Protein AF-A0A7S1QFS8-F1 (afdb_monomer_lite)

pLDDT: mean 72.86, std 9.47, range [42.28, 86.81]

Organism: Alexandrium catenella (NCBI:txid2925)

Structure (mmCIF, N/CA/C/O backbone):
data_AF-A0A7S1QFS8-F1
#
_entry.id   AF-A0A7S1QFS8-F1
#
loop_
_atom_site.group_PDB
_atom_site.id
_atom_site.type_symbol
_atom_site.label_atom_id
_atom_site.label_alt_id
_atom_site.label_comp_id
_atom_site.label_asym_id
_atom_site.label_entity_id
_atom_site.label_seq_id
_atom_site.pdbx_PDB_ins_code
_atom_site.Cartn_x
_atom_site.Cartn_y
_atom_site.Cartn_z
_atom_site.occupancy
_atom_site.B_iso_or_equiv
_atom_site.auth_seq_id
_atom_site.auth_comp_id
_atom_site.auth_asym_id
_atom_site.auth_atom_id
_atom_site.pdbx_PDB_model_num
ATOM 1 N N . MET A 1 1 ? -2.050 9.800 9.415 1.00 53.81 1 MET A N 1
ATOM 2 C CA . MET A 1 1 ? -0.641 9.813 8.956 1.00 53.81 1 MET A CA 1
ATOM 3 C C . MET A 1 1 ? -0.283 8.603 8.100 1.00 53.81 1 MET A C 1
ATOM 5 O O . MET A 1 1 ? 0.141 8.826 6.980 1.00 53.81 1 MET A O 1
ATOM 9 N N . LYS A 1 2 ? -0.506 7.353 8.546 1.00 59.25 2 LYS A N 1
ATOM 10 C CA . LYS A 1 2 ? -0.194 6.149 7.739 1.00 59.25 2 LYS A CA 1
ATOM 11 C C . LYS A 1 2 ? -0.879 6.125 6.359 1.00 59.25 2 LYS A C 1
ATOM 13 O O . LYS A 1 2 ? -0.207 5.862 5.377 1.00 59.25 2 LYS A O 1
ATOM 18 N N . MET A 1 3 ? -2.161 6.499 6.281 1.00 63.88 3 MET A N 1
ATOM 19 C CA . MET A 1 3 ? -2.905 6.600 5.009 1.00 63.88 3 MET A CA 1
ATOM 20 C C . MET A 1 3 ? -2.280 7.594 4.020 1.00 63.88 3 MET A C 1
ATOM 22 O O . MET A 1 3 ? -2.125 7.274 2.852 1.00 63.88 3 MET A O 1
ATOM 26 N N . ILE A 1 4 ? -1.838 8.755 4.512 1.00 74.50 4 ILE A N 1
ATOM 27 C CA . ILE A 1 4 ? -1.213 9.791 3.678 1.00 74.50 4 ILE A CA 1
ATOM 28 C C . ILE A 1 4 ? 0.117 9.279 3.110 1.00 74.50 4 ILE A C 1
ATOM 30 O O . ILE A 1 4 ? 0.397 9.482 1.940 1.00 74.50 4 ILE A O 1
ATOM 34 N N . LEU A 1 5 ? 0.931 8.573 3.905 1.00 72.38 5 LEU A N 1
ATOM 35 C CA . LEU A 1 5 ? 2.199 8.001 3.424 1.00 72.38 5 LEU A CA 1
ATOM 36 C C . LEU A 1 5 ? 1.997 6.950 2.324 1.00 72.38 5 LEU A C 1
ATOM 38 O O . LEU A 1 5 ? 2.810 6.864 1.406 1.00 72.38 5 LEU A O 1
ATOM 42 N N . ILE A 1 6 ? 0.913 6.177 2.404 1.00 72.06 6 ILE A N 1
ATOM 43 C CA . ILE A 1 6 ? 0.556 5.177 1.391 1.00 72.06 6 ILE A CA 1
ATOM 44 C C . ILE A 1 6 ? 0.115 5.869 0.101 1.00 72.06 6 ILE A C 1
ATOM 46 O O . ILE A 1 6 ? 0.609 5.523 -0.967 1.00 72.06 6 ILE A O 1
ATOM 50 N N . GLU A 1 7 ? -0.715 6.912 0.192 1.00 71.25 7 GLU A N 1
ATOM 51 C CA . GLU A 1 7 ? -1.077 7.737 -0.969 1.00 71.25 7 GLU A CA 1
ATOM 52 C C . GLU A 1 7 ? 0.148 8.395 -1.616 1.00 71.25 7 GLU A C 1
ATOM 54 O O . GLU A 1 7 ? 0.268 8.415 -2.840 1.00 71.25 7 GLU A O 1
ATOM 59 N N . GLN A 1 8 ? 1.105 8.877 -0.815 1.00 77.69 8 GLN A N 1
ATOM 60 C CA . GLN A 1 8 ? 2.358 9.419 -1.345 1.00 77.69 8 GLN A CA 1
ATOM 61 C C . GLN A 1 8 ? 3.218 8.338 -2.022 1.00 77.69 8 GLN A C 1
ATOM 63 O O . GLN A 1 8 ? 3.823 8.613 -3.057 1.00 77.69 8 GLN A O 1
ATOM 68 N N . CYS A 1 9 ? 3.244 7.103 -1.506 1.00 77.38 9 CYS A N 1
ATOM 69 C CA . CYS A 1 9 ? 3.917 5.979 -2.170 1.00 77.38 9 CYS A CA 1
ATOM 70 C C . CYS A 1 9 ? 3.256 5.606 -3.503 1.00 77.38 9 CYS A C 1
ATOM 72 O O . CYS A 1 9 ? 3.964 5.338 -4.473 1.00 77.38 9 CYS A O 1
ATOM 74 N N . HIS A 1 10 ? 1.922 5.635 -3.579 1.00 75.81 10 HIS A N 1
ATOM 75 C CA . HIS A 1 10 ? 1.185 5.442 -4.834 1.00 75.81 10 HIS A CA 1
ATOM 76 C C . HIS A 1 10 ? 1.554 6.505 -5.863 1.00 75.81 10 HIS A C 1
ATOM 78 O O . HIS A 1 10 ? 1.872 6.186 -7.009 1.00 75.81 10 HIS A O 1
ATOM 84 N N . ASN A 1 11 ? 1.583 7.766 -5.434 1.00 79.75 11 ASN A N 1
ATOM 85 C CA . ASN A 1 11 ? 1.915 8.886 -6.304 1.00 79.75 11 ASN A CA 1
ATOM 86 C C . ASN A 1 11 ? 3.379 8.833 -6.786 1.00 79.75 11 ASN A C 1
ATOM 88 O O . ASN A 1 11 ? 3.669 9.080 -7.956 1.00 79.75 11 ASN A O 1
ATOM 92 N N . LEU A 1 12 ? 4.305 8.429 -5.910 1.00 81.00 12 LEU A N 1
ATOM 93 C CA . LEU A 1 12 ? 5.708 8.212 -6.265 1.00 81.00 12 LEU A CA 1
ATOM 94 C C . LEU A 1 12 ? 5.873 7.053 -7.258 1.00 81.00 12 LEU A C 1
ATOM 96 O O . LEU A 1 12 ? 6.634 7.178 -8.216 1.00 81.00 12 LEU A O 1
ATOM 100 N N . ASN A 1 13 ? 5.146 5.948 -7.069 1.00 81.38 13 ASN A N 1
ATOM 101 C CA . ASN A 1 13 ? 5.178 4.816 -7.995 1.00 81.38 13 ASN A CA 1
ATOM 102 C C . ASN A 1 13 ? 4.626 5.201 -9.378 1.00 81.38 13 ASN A C 1
ATOM 104 O O . ASN A 1 13 ? 5.194 4.827 -10.403 1.00 81.38 13 ASN A O 1
ATOM 108 N N . PHE A 1 14 ? 3.560 6.006 -9.419 1.00 80.38 14 PHE A N 1
ATOM 109 C CA . PHE A 1 14 ? 3.031 6.561 -10.665 1.00 80.38 14 PHE A CA 1
ATOM 110 C C . PHE A 1 14 ? 4.079 7.408 -11.399 1.00 80.38 14 PHE A C 1
ATOM 112 O O . PHE A 1 14 ? 4.324 7.192 -12.587 1.00 80.38 14 PHE A O 1
ATOM 119 N N . PHE A 1 15 ? 4.748 8.316 -10.683 1.00 82.50 15 PHE A N 1
ATOM 120 C CA . PHE A 1 15 ? 5.802 9.156 -11.250 1.00 82.50 15 PHE A CA 1
ATOM 121 C C . PHE A 1 15 ? 6.989 8.328 -11.767 1.00 82.50 15 PHE A C 1
ATOM 123 O O . PHE A 1 15 ? 7.437 8.514 -12.897 1.00 82.50 15 PHE A O 1
ATOM 130 N N . LEU A 1 16 ? 7.454 7.355 -10.979 1.00 81.81 16 LEU A N 1
ATOM 131 C CA . LEU A 1 16 ? 8.561 6.470 -11.341 1.00 81.81 16 LEU A CA 1
ATOM 132 C C . LEU A 1 16 ? 8.230 5.624 -12.577 1.00 81.81 16 LEU A C 1
ATOM 134 O O . LEU A 1 16 ? 9.054 5.500 -13.483 1.00 81.81 16 LEU A O 1
ATOM 138 N N . ARG A 1 17 ? 7.000 5.111 -12.673 1.00 82.38 17 ARG A N 1
ATOM 139 C CA . ARG A 1 17 ? 6.517 4.393 -13.858 1.00 82.38 17 ARG A CA 1
ATOM 140 C C . ARG A 1 17 ? 6.490 5.286 -15.097 1.00 82.38 17 ARG A C 1
ATOM 142 O O . ARG A 1 17 ? 6.862 4.828 -16.178 1.00 82.38 17 ARG A O 1
ATOM 149 N N . LEU A 1 18 ? 6.081 6.544 -14.949 1.00 82.94 18 LEU A N 1
ATOM 150 C CA . LEU A 1 18 ? 6.038 7.513 -16.042 1.00 82.94 18 LEU A CA 1
ATOM 151 C C . LEU A 1 18 ? 7.453 7.822 -16.550 1.00 82.94 18 LEU A C 1
ATOM 153 O O . LEU A 1 18 ? 7.713 7.681 -17.744 1.00 82.94 18 LEU A O 1
ATOM 157 N N . CYS A 1 19 ? 8.395 8.113 -15.647 1.00 81.12 19 CYS A N 1
ATOM 158 C CA . CYS A 1 19 ? 9.804 8.310 -15.995 1.00 81.12 19 CYS A CA 1
ATOM 159 C C . CYS A 1 19 ? 10.424 7.077 -16.669 1.00 81.12 19 CYS A C 1
ATOM 161 O O . CYS A 1 19 ? 11.094 7.218 -17.689 1.00 81.12 19 CYS A O 1
ATOM 163 N N . LEU A 1 20 ? 10.184 5.869 -16.145 1.00 79.88 20 LEU A N 1
ATOM 164 C CA . LEU A 1 20 ? 10.718 4.637 -16.736 1.00 79.88 20 LEU A CA 1
ATOM 165 C C . LEU A 1 20 ? 10.103 4.324 -18.105 1.00 79.88 20 LEU A C 1
ATOM 167 O O . LEU A 1 20 ? 10.792 3.779 -18.960 1.00 79.88 20 LEU A O 1
ATOM 171 N N . THR A 1 21 ? 8.834 4.669 -18.331 1.00 78.19 21 THR A N 1
ATOM 172 C CA . THR A 1 21 ? 8.178 4.482 -19.636 1.00 78.19 21 THR A CA 1
ATOM 173 C C . THR A 1 21 ? 8.757 5.435 -20.679 1.00 78.19 21 THR A C 1
ATOM 175 O O . THR A 1 21 ? 9.074 5.002 -21.782 1.00 78.19 21 THR A O 1
ATOM 178 N N . VAL A 1 22 ? 8.968 6.707 -20.321 1.00 81.38 22 VAL A N 1
ATOM 179 C CA . VAL A 1 22 ? 9.641 7.682 -21.196 1.00 81.38 22 VAL A CA 1
ATOM 180 C C . VAL A 1 22 ? 11.078 7.244 -21.483 1.00 81.38 22 VAL A C 1
ATOM 182 O O . VAL A 1 22 ? 11.483 7.209 -22.637 1.00 81.38 22 VAL A O 1
ATOM 185 N N . PHE A 1 23 ? 11.825 6.804 -20.465 1.00 74.94 23 PHE A N 1
ATOM 186 C CA . PHE A 1 23 ? 13.186 6.290 -20.642 1.00 74.94 23 PHE A CA 1
ATOM 187 C C . PHE A 1 23 ? 13.235 5.065 -21.568 1.00 74.94 23 PHE A C 1
ATOM 189 O O . PHE A 1 23 ? 14.097 4.982 -22.437 1.00 74.94 23 PHE A O 1
ATOM 196 N N . LEU A 1 24 ? 12.298 4.126 -21.421 1.00 78.00 24 LEU A N 1
ATOM 197 C CA . LEU A 1 24 ? 12.190 2.959 -22.296 1.00 78.00 24 LEU A CA 1
ATOM 198 C C . LEU A 1 24 ? 11.942 3.372 -23.756 1.00 78.00 24 LEU A C 1
ATOM 200 O O . LEU A 1 24 ? 12.571 2.840 -24.666 1.00 78.00 24 LEU A O 1
ATOM 204 N N . ILE A 1 25 ? 11.066 4.346 -23.988 1.00 76.25 25 ILE A N 1
ATOM 205 C CA . ILE A 1 25 ? 10.741 4.820 -25.337 1.00 76.25 25 ILE A CA 1
ATOM 206 C C . ILE A 1 25 ? 11.910 5.605 -25.952 1.00 76.25 25 ILE A C 1
ATOM 208 O O . ILE A 1 25 ? 12.348 5.313 -27.066 1.00 76.25 25 ILE A O 1
ATOM 212 N N . ASP A 1 26 ? 12.477 6.553 -25.216 1.00 73.25 26 ASP A N 1
ATOM 213 C CA . ASP A 1 26 ? 13.491 7.454 -25.764 1.00 73.25 26 ASP A CA 1
ATOM 214 C C . ASP A 1 26 ? 14.868 6.792 -25.877 1.00 73.25 26 ASP A C 1
ATOM 216 O O . ASP A 1 26 ? 15.591 7.032 -26.843 1.00 73.25 26 ASP A O 1
ATOM 220 N N . VAL A 1 27 ? 15.240 5.938 -24.917 1.00 69.62 27 VAL A N 1
ATOM 221 C CA . VAL A 1 27 ? 16.574 5.319 -24.873 1.00 69.62 27 VAL A CA 1
ATOM 222 C C . VAL A 1 27 ? 16.589 3.955 -25.550 1.00 69.62 27 VAL A C 1
ATOM 224 O O . VAL A 1 27 ? 17.549 3.648 -26.251 1.00 69.62 27 VAL A O 1
ATOM 227 N N . VAL A 1 28 ? 15.553 3.126 -25.381 1.00 67.38 28 VAL A N 1
ATOM 228 C CA . VAL A 1 28 ? 15.567 1.768 -25.954 1.00 67.38 28 VAL A CA 1
ATOM 229 C C . VAL A 1 28 ? 14.969 1.723 -27.359 1.00 67.38 28 VAL A C 1
ATOM 231 O O . VAL A 1 28 ? 15.531 1.056 -28.227 1.00 67.38 28 VAL A O 1
ATOM 234 N N . LEU A 1 29 ? 13.851 2.418 -27.602 1.00 66.88 29 LEU A N 1
ATOM 235 C CA . LEU A 1 29 ? 13.108 2.306 -28.865 1.00 66.88 29 LEU A CA 1
ATOM 236 C C . LEU A 1 29 ? 13.590 3.263 -29.966 1.00 66.88 29 LEU A C 1
ATOM 238 O O . LEU A 1 29 ? 13.349 2.975 -31.138 1.00 66.88 29 LEU A O 1
ATOM 242 N N . THR A 1 30 ? 14.298 4.351 -29.636 1.00 61.28 30 THR A N 1
ATOM 243 C CA . THR A 1 30 ? 14.750 5.338 -30.634 1.00 61.28 30 THR A CA 1
ATOM 244 C C . THR A 1 30 ? 16.271 5.283 -30.845 1.00 61.28 30 THR A C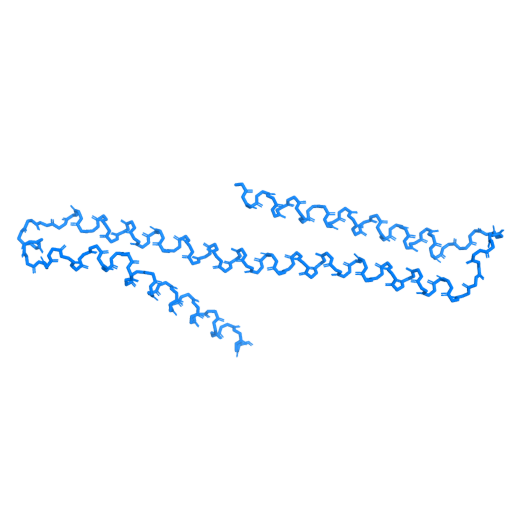 1
ATOM 246 O O . THR A 1 30 ? 17.025 5.974 -30.157 1.00 61.28 30 THR A O 1
ATOM 249 N N . PRO A 1 31 ? 16.780 4.498 -31.813 1.00 57.97 31 PRO A N 1
ATOM 250 C CA . PRO A 1 31 ? 18.207 4.422 -32.099 1.00 57.97 31 PRO A CA 1
ATOM 251 C C . PRO A 1 31 ? 18.669 5.678 -32.855 1.00 57.97 31 PRO A C 1
ATOM 253 O O . PRO A 1 31 ? 18.802 5.673 -34.076 1.00 57.97 31 PRO A O 1
ATOM 256 N N . HIS A 1 32 ? 18.940 6.775 -32.148 1.00 52.34 32 HIS A N 1
ATOM 257 C CA . HIS A 1 32 ? 19.646 7.910 -32.745 1.00 52.34 32 HIS A CA 1
ATOM 258 C C . HIS A 1 32 ? 21.151 7.619 -32.786 1.00 52.34 32 HIS A C 1
ATOM 260 O O . HIS A 1 32 ? 21.855 7.767 -31.791 1.00 52.34 32 HIS A O 1
ATOM 266 N N . GLY A 1 33 ? 21.607 7.173 -33.959 1.00 57.38 33 GLY A N 1
ATOM 267 C CA . GLY A 1 33 ? 22.951 7.374 -34.512 1.00 57.38 33 GLY A CA 1
ATOM 268 C C . GLY A 1 33 ? 24.160 7.211 -33.577 1.00 57.38 33 GLY A C 1
ATOM 269 O O . GLY A 1 33 ? 24.549 8.141 -32.878 1.00 57.38 33 GLY A O 1
ATOM 270 N N . GLY A 1 34 ? 24.855 6.074 -33.692 1.00 52.94 34 GLY A N 1
ATOM 271 C CA . GLY A 1 34 ? 26.321 6.041 -33.566 1.00 52.94 34 GLY A CA 1
ATOM 272 C C . GLY A 1 34 ? 26.945 6.120 -32.167 1.00 52.94 34 GLY A C 1
ATOM 273 O O . GLY A 1 34 ? 28.052 6.637 -32.046 1.00 52.94 34 GLY A O 1
ATOM 274 N N . LYS A 1 35 ? 26.305 5.597 -31.111 1.00 54.59 35 LYS A N 1
ATOM 275 C CA . LYS A 1 35 ? 26.963 5.403 -29.800 1.00 54.59 35 LYS A CA 1
ATOM 276 C C . LYS A 1 35 ? 27.408 3.937 -29.592 1.00 54.59 35 LYS A C 1
ATOM 278 O O . LYS A 1 35 ? 26.682 3.031 -29.993 1.00 54.59 35 LYS A O 1
ATOM 283 N N . PRO A 1 36 ? 28.552 3.682 -28.923 1.00 50.44 36 PRO A N 1
ATOM 284 C CA . PRO A 1 36 ? 29.208 2.365 -28.847 1.00 50.44 36 PRO A CA 1
ATOM 285 C C . PRO A 1 36 ? 28.512 1.303 -27.970 1.00 50.44 36 PRO A C 1
ATOM 287 O O . PRO A 1 36 ? 29.003 0.187 -27.885 1.00 50.44 36 PRO A O 1
ATOM 290 N N . TRP A 1 37 ? 27.368 1.604 -27.347 1.00 53.75 37 TRP A N 1
ATOM 291 C CA . TRP A 1 37 ? 26.568 0.650 -26.553 1.00 53.75 37 TRP A CA 1
ATOM 292 C C . TRP A 1 37 ? 25.508 -0.089 -27.401 1.00 53.75 37 TRP A C 1
ATOM 294 O O . TRP A 1 37 ? 24.493 -0.562 -26.900 1.00 53.75 37 TRP A O 1
ATOM 304 N N . SER A 1 38 ? 25.727 -0.157 -28.718 1.00 57.47 38 SER A N 1
ATOM 305 C CA . SER A 1 38 ? 24.806 -0.705 -29.723 1.00 57.47 38 SER A CA 1
ATOM 306 C C . SER A 1 38 ? 24.973 -2.219 -29.940 1.00 57.47 38 SER A C 1
ATOM 308 O O . SER A 1 38 ? 24.870 -2.695 -31.072 1.00 57.47 38 SER A O 1
ATOM 310 N N . THR A 1 39 ? 25.222 -2.990 -28.886 1.00 67.31 39 THR A N 1
ATOM 311 C CA . THR A 1 39 ? 25.122 -4.455 -28.966 1.00 67.31 39 THR A CA 1
ATOM 312 C C . THR A 1 39 ? 23.697 -4.856 -28.587 1.00 67.31 39 THR A C 1
ATOM 314 O O . THR A 1 39 ? 23.152 -4.347 -27.607 1.00 67.31 39 THR A O 1
ATOM 317 N N . GLU A 1 40 ? 23.062 -5.755 -29.345 1.00 68.25 40 GLU A N 1
ATOM 318 C CA . GLU A 1 40 ? 21.690 -6.207 -29.046 1.00 68.25 40 GLU A CA 1
ATOM 319 C C . GLU A 1 40 ? 21.556 -6.802 -27.633 1.00 68.25 40 GLU A C 1
ATOM 321 O O . GLU A 1 40 ? 20.526 -6.636 -26.978 1.00 68.25 40 GLU A O 1
ATOM 326 N N . GLU A 1 41 ? 22.632 -7.402 -27.115 1.00 70.00 41 GLU A N 1
ATOM 327 C CA . GLU A 1 41 ? 22.686 -7.936 -25.752 1.00 70.00 41 GLU A CA 1
ATOM 328 C C . GLU A 1 41 ? 22.557 -6.857 -24.666 1.00 70.00 41 GLU A C 1
ATOM 330 O O . GLU A 1 41 ? 21.861 -7.067 -23.669 1.00 70.00 41 GLU A O 1
ATOM 335 N N . ASP A 1 42 ? 23.171 -5.686 -24.853 1.00 72.75 42 ASP A N 1
ATOM 336 C CA . ASP A 1 42 ? 23.123 -4.597 -23.869 1.00 72.75 42 ASP A CA 1
ATOM 337 C C . ASP A 1 42 ? 21.724 -3.977 -23.797 1.00 72.75 42 ASP A C 1
ATOM 339 O O . ASP A 1 42 ? 21.245 -3.608 -22.721 1.00 72.75 42 ASP A O 1
ATOM 343 N N . ARG A 1 43 ? 21.014 -3.950 -24.931 1.00 71.00 43 ARG A N 1
ATOM 344 C CA . ARG A 1 43 ? 19.614 -3.513 -25.006 1.00 71.00 43 ARG A CA 1
ATOM 345 C C . ARG A 1 43 ? 18.681 -4.478 -24.293 1.00 71.00 43 ARG A C 1
ATOM 347 O O . ARG A 1 43 ? 17.822 -4.036 -23.534 1.00 71.00 43 ARG A O 1
ATOM 354 N N . PHE A 1 44 ? 18.864 -5.783 -24.497 1.00 76.25 44 PHE A N 1
ATOM 355 C CA . PHE A 1 44 ? 18.062 -6.795 -23.813 1.00 76.25 44 PHE A CA 1
ATOM 356 C C . PHE A 1 44 ? 18.268 -6.740 -22.294 1.00 76.25 44 PHE A C 1
ATOM 358 O O . PHE A 1 44 ? 17.301 -6.776 -21.534 1.00 76.25 44 PHE A O 1
ATOM 365 N N . ARG A 1 45 ? 19.515 -6.559 -21.835 1.00 77.25 45 ARG A N 1
ATOM 366 C CA . ARG A 1 45 ? 19.823 -6.375 -20.408 1.00 77.25 45 ARG A CA 1
ATOM 367 C C . ARG A 1 45 ? 19.196 -5.102 -19.845 1.00 77.25 45 ARG A C 1
ATOM 369 O O . ARG A 1 45 ? 18.585 -5.160 -18.781 1.00 77.25 45 ARG A O 1
ATOM 376 N N . ALA A 1 46 ? 19.290 -3.979 -20.557 1.00 76.25 46 ALA A N 1
ATOM 377 C CA . ALA A 1 46 ? 18.661 -2.726 -20.144 1.00 76.25 46 ALA A CA 1
ATOM 378 C C . ALA A 1 46 ? 17.130 -2.859 -20.047 1.00 76.25 46 ALA A C 1
ATOM 380 O O . ALA A 1 46 ? 16.542 -2.430 -19.056 1.00 76.25 46 ALA A O 1
ATOM 381 N N . LEU A 1 47 ? 16.490 -3.518 -21.019 1.00 77.81 47 LEU A N 1
ATOM 382 C CA . LEU A 1 47 ? 15.054 -3.816 -21.002 1.00 77.81 47 LEU A CA 1
ATOM 383 C C . LEU A 1 47 ? 14.652 -4.659 -19.794 1.00 77.81 47 LEU A C 1
ATOM 385 O O . LEU A 1 47 ? 13.676 -4.340 -19.120 1.00 77.81 47 LEU A O 1
ATOM 389 N N . LEU A 1 48 ? 15.412 -5.715 -19.507 1.00 81.50 48 LEU A N 1
ATOM 390 C CA . LEU A 1 48 ? 15.128 -6.620 -18.399 1.00 81.50 48 LEU A CA 1
ATOM 391 C C . LEU A 1 48 ? 15.264 -5.892 -17.055 1.00 81.50 48 LEU A C 1
ATOM 393 O O . LEU A 1 48 ? 14.383 -6.001 -16.204 1.00 81.50 48 LEU A O 1
ATOM 397 N N . VAL A 1 49 ? 16.309 -5.075 -16.891 1.00 81.81 49 VAL A N 1
ATOM 398 C CA . VAL A 1 49 ? 16.501 -4.243 -15.692 1.00 81.81 49 VAL A CA 1
ATOM 399 C C . VAL A 1 49 ? 15.354 -3.247 -15.522 1.00 81.81 49 VAL A C 1
ATOM 401 O O . VAL A 1 49 ? 14.806 -3.142 -14.426 1.00 81.81 49 VAL A O 1
ATOM 404 N N . VAL A 1 50 ? 14.941 -2.557 -16.589 1.00 79.44 50 VAL A N 1
ATOM 405 C CA . VAL A 1 50 ? 13.816 -1.609 -16.539 1.00 79.44 50 VAL A CA 1
ATOM 406 C C . VAL A 1 50 ? 12.506 -2.325 -16.201 1.00 79.44 50 VAL A C 1
ATOM 408 O O . VAL A 1 50 ? 11.760 -1.846 -15.351 1.00 79.44 50 VAL A O 1
ATOM 411 N N . ALA A 1 51 ? 12.241 -3.491 -16.794 1.00 79.56 51 ALA A N 1
ATOM 412 C CA . ALA A 1 51 ? 11.039 -4.277 -16.521 1.00 79.56 51 ALA A CA 1
ATOM 413 C C . ALA A 1 51 ? 10.979 -4.759 -15.062 1.00 79.56 51 ALA A C 1
ATOM 415 O O . ALA A 1 51 ? 9.948 -4.627 -14.400 1.00 79.56 51 ALA A O 1
ATOM 416 N N . VAL A 1 52 ? 12.095 -5.260 -14.522 1.00 82.06 52 VAL A N 1
ATOM 417 C CA . VAL A 1 52 ? 12.187 -5.669 -13.111 1.00 82.06 52 VAL A CA 1
ATOM 418 C C . VAL A 1 52 ? 12.000 -4.467 -12.186 1.00 82.06 52 VAL A C 1
ATOM 420 O O . VAL A 1 52 ? 11.253 -4.552 -11.212 1.00 82.06 52 VAL A O 1
ATOM 423 N N . LEU A 1 53 ? 12.614 -3.328 -12.512 1.00 80.31 53 LEU A N 1
ATOM 424 C CA . LEU A 1 53 ? 12.505 -2.099 -11.727 1.00 80.31 53 LEU A CA 1
ATOM 425 C C . LEU A 1 53 ? 11.093 -1.488 -11.765 1.00 80.31 53 LEU A C 1
ATOM 427 O O . LEU A 1 53 ? 10.722 -0.778 -10.837 1.00 80.31 53 LEU A O 1
ATOM 431 N N . GLN A 1 54 ? 10.290 -1.788 -12.790 1.00 77.19 54 GLN A N 1
ATOM 432 C CA . GLN A 1 54 ? 8.865 -1.440 -12.840 1.00 77.19 54 GLN A CA 1
ATOM 433 C C . GLN A 1 54 ? 7.990 -2.400 -12.020 1.00 77.19 54 GLN A C 1
ATOM 435 O O . GLN A 1 54 ? 7.023 -1.969 -11.393 1.00 77.19 54 GLN A O 1
ATOM 440 N N . LEU A 1 55 ? 8.314 -3.695 -12.014 1.00 78.06 55 LEU A N 1
ATOM 441 C CA . LEU A 1 55 ? 7.541 -4.721 -11.306 1.00 78.06 55 LEU A CA 1
ATOM 442 C C . LEU A 1 55 ? 7.728 -4.663 -9.786 1.00 78.06 55 LEU A C 1
ATOM 444 O O . LEU A 1 55 ? 6.766 -4.807 -9.033 1.00 78.06 55 LEU A O 1
ATOM 448 N N . LEU A 1 56 ? 8.956 -4.428 -9.328 1.00 79.88 56 LEU A N 1
ATOM 449 C CA . LEU A 1 56 ? 9.319 -4.437 -7.910 1.00 79.88 56 LEU A CA 1
ATOM 450 C C . LEU A 1 56 ? 8.509 -3.438 -7.053 1.00 79.88 56 LEU A C 1
ATOM 452 O O . LEU A 1 56 ? 7.921 -3.866 -6.055 1.00 79.88 56 LEU A O 1
ATOM 456 N N . PRO A 1 57 ? 8.389 -2.145 -7.417 1.00 79.56 57 PRO A N 1
ATOM 457 C CA . PRO A 1 57 ? 7.590 -1.200 -6.641 1.00 79.56 57 PRO A CA 1
ATOM 458 C C . PRO A 1 57 ? 6.091 -1.510 -6.716 1.00 79.56 57 PRO A C 1
ATOM 460 O O . PRO A 1 57 ? 5.374 -1.238 -5.759 1.00 79.56 57 PRO A O 1
ATOM 463 N N . LEU A 1 58 ? 5.612 -2.135 -7.795 1.00 75.81 58 LEU A N 1
ATOM 464 C CA . LEU A 1 58 ? 4.209 -2.523 -7.947 1.00 75.81 58 LEU A CA 1
ATOM 465 C C . LEU A 1 58 ? 3.831 -3.651 -6.977 1.00 75.81 58 LEU A C 1
ATOM 467 O O . LEU A 1 58 ? 2.813 -3.561 -6.295 1.00 75.81 58 LEU A O 1
ATOM 471 N N . ILE A 1 59 ? 4.691 -4.664 -6.850 1.00 79.12 59 ILE A N 1
ATOM 472 C CA . ILE A 1 59 ? 4.517 -5.759 -5.884 1.00 79.12 59 ILE A CA 1
ATOM 473 C C . ILE A 1 59 ? 4.597 -5.227 -4.449 1.00 79.12 59 ILE A C 1
ATOM 475 O O . ILE A 1 59 ? 3.753 -5.561 -3.616 1.00 79.12 59 ILE A O 1
ATOM 479 N N . ALA A 1 60 ? 5.584 -4.375 -4.160 1.00 79.06 60 ALA A N 1
ATOM 480 C CA . ALA A 1 60 ? 5.762 -3.798 -2.830 1.00 79.06 60 ALA A CA 1
ATOM 481 C C . ALA A 1 60 ? 4.550 -2.956 -2.398 1.00 79.06 60 ALA A C 1
ATOM 483 O O . ALA A 1 60 ? 4.076 -3.082 -1.268 1.00 79.06 60 ALA A O 1
ATOM 484 N N . LEU A 1 61 ? 4.017 -2.137 -3.308 1.00 80.19 61 LEU A N 1
ATOM 485 C CA . LEU A 1 61 ? 2.837 -1.313 -3.062 1.00 80.19 61 LEU A CA 1
ATOM 486 C C . LEU A 1 61 ? 1.588 -2.174 -2.842 1.00 80.19 61 LEU A C 1
ATOM 488 O O . LEU A 1 61 ? 0.860 -1.958 -1.878 1.00 80.19 61 LEU A O 1
ATOM 492 N N . HIS A 1 62 ? 1.395 -3.202 -3.672 1.00 79.56 62 HIS A N 1
ATOM 493 C CA . HIS A 1 62 ? 0.249 -4.103 -3.565 1.00 79.56 62 HIS A CA 1
ATOM 494 C C . HIS A 1 62 ? 0.244 -4.878 -2.242 1.00 79.56 62 HIS A C 1
ATOM 496 O O . HIS A 1 62 ? -0.793 -5.016 -1.594 1.00 79.56 62 HIS A O 1
ATOM 502 N N . TYR A 1 63 ? 1.418 -5.323 -1.789 1.00 77.56 63 TYR A N 1
ATOM 503 C CA . TYR A 1 63 ? 1.559 -5.958 -0.482 1.00 77.56 63 TYR A CA 1
ATOM 504 C C . TYR A 1 63 ? 1.248 -4.986 0.668 1.00 77.56 63 TYR A C 1
ATOM 506 O O . TYR A 1 63 ? 0.597 -5.358 1.647 1.00 77.56 63 TYR A O 1
ATOM 514 N N . CYS A 1 64 ? 1.682 -3.729 0.547 1.00 75.50 64 CYS A N 1
ATOM 515 C CA . CYS A 1 64 ? 1.420 -2.699 1.550 1.00 75.50 64 CYS A CA 1
ATOM 516 C C . CYS A 1 64 ? -0.077 -2.359 1.641 1.00 75.50 64 CYS A C 1
ATOM 518 O O . CYS A 1 64 ? -0.629 -2.312 2.741 1.00 75.50 64 CYS A O 1
ATOM 520 N N . ASP A 1 65 ? -0.747 -2.204 0.497 1.00 72.06 65 ASP A N 1
ATOM 521 C CA . ASP A 1 65 ? -2.189 -1.958 0.429 1.00 72.06 65 ASP A CA 1
ATOM 522 C C . ASP A 1 65 ? -2.983 -3.108 1.048 1.00 72.06 65 ASP A C 1
ATOM 524 O O . ASP A 1 65 ? -3.892 -2.871 1.844 1.00 72.06 65 ASP A O 1
ATOM 528 N N . PHE A 1 66 ? -2.607 -4.354 0.747 1.00 73.25 66 PHE A N 1
ATOM 529 C CA . PHE A 1 66 ? -3.269 -5.537 1.291 1.00 73.25 66 PHE A CA 1
ATOM 530 C C . PHE A 1 66 ? -3.198 -5.585 2.824 1.00 73.25 66 PHE A C 1
ATOM 532 O O . PHE A 1 66 ? -4.204 -5.810 3.499 1.00 73.25 66 PHE A O 1
ATOM 539 N N . GLN A 1 67 ? -2.024 -5.297 3.391 1.00 69.50 67 GLN A N 1
ATOM 540 C CA . GLN A 1 67 ? -1.830 -5.233 4.842 1.00 69.50 67 GLN A CA 1
ATOM 541 C C . GLN A 1 67 ? -2.650 -4.106 5.485 1.00 69.50 67 GLN A C 1
ATOM 543 O O . GLN A 1 67 ? -3.218 -4.271 6.566 1.00 69.50 67 GLN A O 1
ATOM 548 N N . VAL A 1 68 ? -2.745 -2.953 4.825 1.00 67.25 68 VAL A N 1
ATOM 549 C CA . VAL A 1 68 ? -3.473 -1.790 5.346 1.00 67.25 68 VAL A CA 1
ATOM 550 C C . VAL A 1 68 ? -4.983 -1.997 5.275 1.00 67.25 68 VAL A C 1
ATOM 552 O O . VAL A 1 68 ? -5.676 -1.648 6.231 1.00 67.25 68 VAL A O 1
ATOM 555 N N . LEU A 1 69 ? -5.492 -2.603 4.202 1.00 66.06 69 LEU A N 1
ATOM 556 C CA . LEU A 1 69 ? -6.892 -3.018 4.080 1.00 66.06 69 LEU A CA 1
ATOM 557 C C . LEU A 1 69 ? -7.269 -4.023 5.175 1.00 66.06 69 LEU A C 1
ATOM 559 O O . LEU A 1 69 ? -8.255 -3.812 5.884 1.00 66.06 69 LEU A O 1
ATOM 563 N N . MET A 1 70 ? -6.441 -5.052 5.381 1.00 63.41 70 MET A N 1
ATOM 564 C CA . MET A 1 70 ? -6.626 -6.054 6.440 1.00 63.41 70 MET A CA 1
ATOM 565 C C . MET A 1 70 ? -6.678 -5.418 7.839 1.00 63.41 70 MET A C 1
ATOM 567 O O . MET A 1 70 ? -7.605 -5.658 8.616 1.00 63.41 70 MET A O 1
ATOM 571 N N . LEU A 1 71 ? -5.707 -4.560 8.164 1.00 62.19 71 LEU A N 1
ATOM 572 C CA . LEU A 1 71 ? -5.602 -3.924 9.482 1.00 62.19 71 LEU A CA 1
ATOM 573 C C . LEU A 1 71 ? -6.651 -2.823 9.701 1.00 62.19 71 LEU A C 1
ATOM 575 O O . LEU A 1 71 ? -7.104 -2.610 10.829 1.00 62.19 71 LEU A O 1
ATOM 579 N N . GLY A 1 72 ? -7.037 -2.114 8.640 1.00 63.09 72 GLY A N 1
ATOM 580 C CA . GLY A 1 72 ? -7.983 -1.003 8.687 1.00 63.09 72 GLY A CA 1
ATOM 581 C C . GLY A 1 72 ? -9.406 -1.457 9.001 1.00 63.09 72 GLY A C 1
ATOM 582 O O . GLY A 1 72 ? -10.040 -0.901 9.901 1.00 63.09 72 GLY A O 1
ATOM 583 N N . VAL A 1 73 ? -9.886 -2.499 8.316 1.00 63.91 73 VAL A N 1
ATOM 584 C CA . VAL A 1 73 ? -11.252 -3.021 8.492 1.00 63.91 73 VAL A CA 1
ATOM 585 C C . VAL A 1 73 ? -11.410 -3.696 9.857 1.00 63.91 73 VAL A C 1
ATOM 587 O O . VAL A 1 73 ? -12.347 -3.385 10.598 1.00 63.91 73 VAL A O 1
ATOM 590 N N . ALA A 1 74 ? -10.456 -4.546 10.248 1.00 65.31 74 ALA A N 1
ATOM 591 C CA . ALA A 1 74 ? -10.484 -5.202 11.553 1.00 65.31 74 ALA A CA 1
ATOM 592 C C . ALA A 1 74 ? -10.337 -4.187 12.702 1.00 65.31 74 ALA A C 1
ATOM 594 O O . ALA A 1 74 ? -11.115 -4.200 13.657 1.00 65.31 74 ALA A O 1
ATOM 595 N N . GLY A 1 75 ? -9.391 -3.249 12.600 1.00 69.69 75 GLY A N 1
ATOM 596 C CA . GLY A 1 75 ? -9.128 -2.270 13.655 1.00 69.69 75 GLY A CA 1
ATOM 597 C C . GLY A 1 75 ? -10.280 -1.286 13.897 1.00 69.69 75 GLY A C 1
ATOM 598 O O . GLY A 1 75 ? -10.574 -0.957 15.049 1.00 69.69 75 GLY A O 1
ATOM 599 N N . HIS A 1 76 ? -10.948 -0.813 12.839 1.00 72.94 76 HIS A N 1
ATOM 600 C CA . HIS A 1 76 ? -12.059 0.138 12.969 1.00 72.94 76 HIS A CA 1
ATOM 601 C C . HIS A 1 76 ? -13.338 -0.529 13.503 1.00 72.94 76 HIS A C 1
ATOM 603 O O . HIS A 1 76 ? -14.031 0.043 14.351 1.00 72.94 76 HIS A O 1
ATOM 609 N N . SER A 1 77 ? -13.604 -1.766 13.069 1.00 72.44 77 SER A N 1
ATOM 610 C CA . SER A 1 77 ? -14.712 -2.581 13.573 1.00 72.44 77 SER A CA 1
ATOM 611 C C . SER A 1 77 ? -14.554 -2.889 15.070 1.00 72.44 77 SER A C 1
ATOM 613 O O . SER A 1 77 ? -15.464 -2.603 15.852 1.00 72.44 77 SER A O 1
ATOM 615 N N . ARG A 1 78 ? -13.359 -3.329 15.509 1.00 76.19 78 ARG A N 1
ATOM 616 C CA . ARG A 1 78 ? -13.063 -3.598 16.933 1.00 76.19 78 ARG A CA 1
ATOM 617 C C . ARG A 1 78 ? -13.328 -2.388 17.824 1.00 76.19 78 ARG A C 1
ATOM 619 O O . ARG A 1 78 ? -14.038 -2.498 18.818 1.00 76.19 78 ARG A O 1
ATOM 626 N N . LYS A 1 79 ? -12.795 -1.215 17.460 1.00 79.00 79 LYS A N 1
ATOM 627 C CA . LYS A 1 79 ? -12.962 0.018 18.254 1.00 79.00 79 LYS A CA 1
ATOM 628 C C . LYS A 1 79 ? -14.425 0.436 18.373 1.00 79.00 79 LYS A C 1
ATOM 630 O O . LYS A 1 79 ? -14.855 0.879 19.437 1.00 79.00 79 LYS A O 1
ATOM 635 N N . THR A 1 80 ? -15.187 0.287 17.292 1.00 82.50 80 THR A N 1
ATOM 636 C CA . THR A 1 80 ? -16.621 0.591 17.278 1.00 82.50 80 THR A CA 1
ATOM 637 C C . THR A 1 80 ? -17.398 -0.370 18.177 1.00 82.50 80 THR A C 1
ATOM 639 O O . THR A 1 80 ? -18.199 0.078 18.998 1.00 82.50 80 THR A O 1
ATOM 642 N N . LEU A 1 81 ? -17.108 -1.673 18.096 1.00 81.25 81 LEU A N 1
ATOM 643 C CA . LEU A 1 81 ? -17.746 -2.696 18.924 1.00 81.25 81 LEU A CA 1
ATOM 644 C C . LEU A 1 81 ? -17.429 -2.512 20.415 1.00 81.25 81 LEU A C 1
ATOM 646 O O . LEU A 1 81 ? -18.340 -2.490 21.240 1.00 81.25 81 LEU A O 1
ATOM 650 N N . GLN A 1 82 ? -16.158 -2.294 20.760 1.00 84.62 82 GLN A N 1
ATOM 651 C CA . GLN A 1 82 ? -15.725 -2.026 22.135 1.00 84.62 82 GLN A CA 1
ATOM 652 C C . GLN A 1 82 ? -16.418 -0.790 22.717 1.00 84.62 82 GLN A C 1
ATOM 654 O O . GLN A 1 82 ? -16.908 -0.822 23.846 1.00 84.62 82 GLN A O 1
ATOM 659 N N . ARG A 1 83 ? -16.531 0.288 21.931 1.00 85.25 83 ARG A N 1
ATOM 660 C CA . ARG A 1 83 ? -17.240 1.507 22.340 1.00 85.25 83 ARG A CA 1
ATOM 661 C C . ARG A 1 83 ? -18.732 1.258 22.562 1.00 85.25 83 ARG A C 1
ATOM 663 O O . ARG A 1 83 ? -19.282 1.769 23.534 1.00 85.25 83 ARG A O 1
ATOM 670 N N . ALA A 1 84 ? -19.381 0.484 21.694 1.00 83.75 84 ALA A N 1
ATOM 671 C CA . ALA A 1 84 ? -20.799 0.155 21.817 1.00 83.75 84 ALA A CA 1
ATOM 672 C C . ALA A 1 84 ? -21.088 -0.732 23.040 1.00 83.75 84 ALA A C 1
ATOM 674 O O . ALA A 1 84 ? -22.036 -0.463 23.778 1.00 83.75 84 ALA A O 1
ATOM 675 N N . LEU A 1 85 ? -20.250 -1.742 23.298 1.00 83.75 85 LEU A N 1
ATOM 676 C CA . LEU A 1 85 ? -20.358 -2.602 24.482 1.00 83.75 85 LEU A CA 1
ATOM 677 C C . LEU A 1 85 ? -20.159 -1.805 25.773 1.00 83.75 85 LEU A C 1
ATOM 679 O O . LEU A 1 85 ? -20.949 -1.942 26.707 1.00 83.75 85 LEU A O 1
ATOM 683 N N . LEU A 1 86 ? -19.163 -0.917 25.803 1.00 84.75 86 LEU A N 1
ATOM 684 C CA . LEU A 1 86 ? -18.910 -0.046 26.947 1.00 84.75 86 LEU A CA 1
ATOM 685 C C . LEU A 1 86 ? -20.066 0.938 27.179 1.00 84.75 86 LEU A C 1
ATOM 687 O O . LEU A 1 86 ? -20.531 1.084 28.307 1.00 84.75 86 LEU A O 1
ATOM 691 N N . ALA A 1 87 ? -20.590 1.561 26.119 1.00 85.44 87 ALA A N 1
ATOM 692 C CA . ALA A 1 87 ? -21.754 2.442 26.211 1.00 85.44 87 ALA A CA 1
ATOM 693 C C . ALA A 1 87 ? -23.001 1.699 26.724 1.00 85.44 87 ALA A C 1
ATOM 695 O O . ALA A 1 87 ? -23.724 2.216 27.575 1.00 85.44 87 ALA A O 1
ATOM 696 N N . LYS A 1 88 ? -23.228 0.461 26.267 1.00 84.06 88 LYS A N 1
ATOM 697 C CA . LYS A 1 88 ? -24.350 -0.374 26.713 1.00 84.06 88 L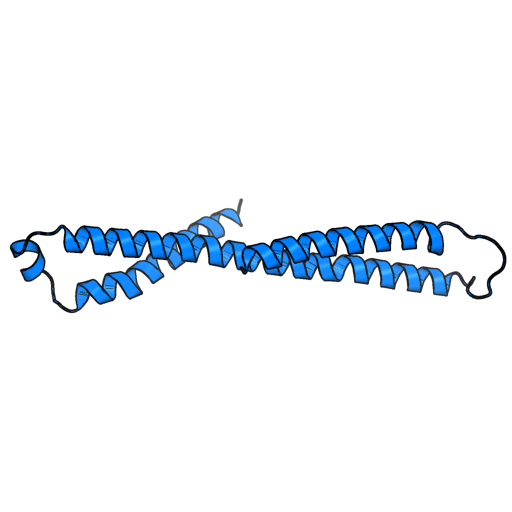YS A CA 1
ATOM 698 C C . LYS A 1 88 ? -24.197 -0.816 28.170 1.00 84.06 88 LYS A C 1
ATOM 700 O O . LYS A 1 88 ? -25.158 -0.732 28.929 1.00 84.06 88 LYS A O 1
ATOM 705 N N . PHE A 1 89 ? -22.986 -1.178 28.594 1.00 80.56 89 PHE A N 1
ATOM 706 C CA . PHE A 1 89 ? -22.682 -1.479 29.995 1.00 80.56 89 PHE A CA 1
ATOM 707 C C . PHE A 1 89 ? -22.928 -0.271 30.915 1.00 80.56 89 PHE A C 1
ATOM 709 O O . PHE A 1 89 ? -23.553 -0.389 31.974 1.00 80.56 89 PHE A O 1
ATOM 716 N N . LEU A 1 90 ? -22.512 0.919 30.474 1.00 82.06 90 LEU A N 1
ATOM 717 C CA . LEU A 1 90 ? -22.745 2.179 31.182 1.00 82.06 90 LEU A CA 1
ATOM 718 C C . LEU A 1 90 ? -24.219 2.625 31.189 1.00 82.06 90 LEU A C 1
ATOM 720 O O . LEU A 1 90 ? -24.600 3.425 32.042 1.00 82.06 90 LEU A O 1
ATOM 724 N N . SER A 1 91 ? -25.058 2.063 30.320 1.00 86.81 91 SER A N 1
ATOM 725 C CA . SER A 1 91 ? -26.506 2.290 30.321 1.00 86.81 91 SER A CA 1
ATOM 726 C C . SER A 1 91 ? -27.290 1.299 31.191 1.00 86.81 91 SER A C 1
ATOM 728 O O . SER A 1 91 ? -28.466 1.544 31.455 1.00 86.81 91 SER A O 1
ATOM 730 N N . TYR A 1 92 ? -26.692 0.188 31.636 1.00 83.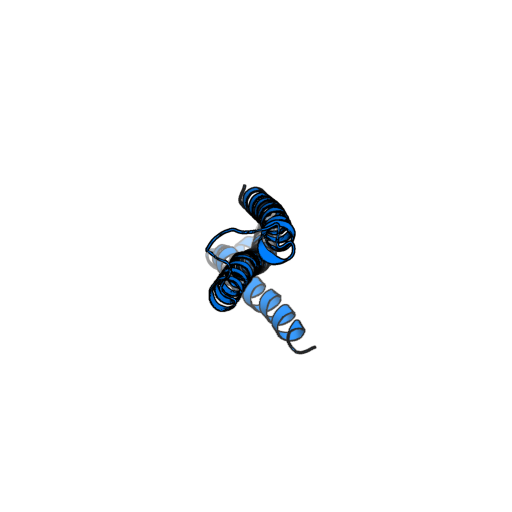88 92 TYR A N 1
ATOM 731 C CA . TYR A 1 92 ? -27.395 -0.776 32.488 1.00 83.88 92 TYR A CA 1
ATOM 732 C C . TYR A 1 92 ? -27.620 -0.255 33.910 1.00 83.88 92 TYR A C 1
ATOM 734 O O . TYR A 1 92 ? -26.734 0.353 34.513 1.00 83.88 92 TYR A O 1
ATOM 742 N N . GLY A 1 93 ? -28.811 -0.532 34.446 1.00 81.81 93 GLY A N 1
ATOM 743 C CA . GLY A 1 93 ? -29.183 -0.216 35.824 1.00 81.81 93 GLY A CA 1
ATOM 744 C C . GLY A 1 93 ? -28.356 -0.991 36.853 1.00 81.81 93 GLY A C 1
ATOM 745 O O . GLY A 1 93 ? -27.754 -2.022 36.549 1.00 81.81 93 GLY A O 1
ATOM 746 N N . ILE A 1 94 ? -28.341 -0.491 38.090 1.00 74.75 94 ILE A N 1
ATOM 747 C CA . ILE A 1 94 ? -27.505 -1.012 39.184 1.00 74.75 94 ILE A CA 1
ATOM 748 C C . ILE A 1 94 ? -27.801 -2.494 39.457 1.00 74.75 94 ILE A C 1
ATOM 750 O O . ILE A 1 94 ? -26.856 -3.264 39.585 1.00 74.75 94 ILE A O 1
ATOM 754 N N . GLU A 1 95 ? -29.071 -2.912 39.423 1.00 78.62 95 GLU A N 1
ATOM 755 C CA . GLU A 1 95 ? -29.493 -4.311 39.620 1.00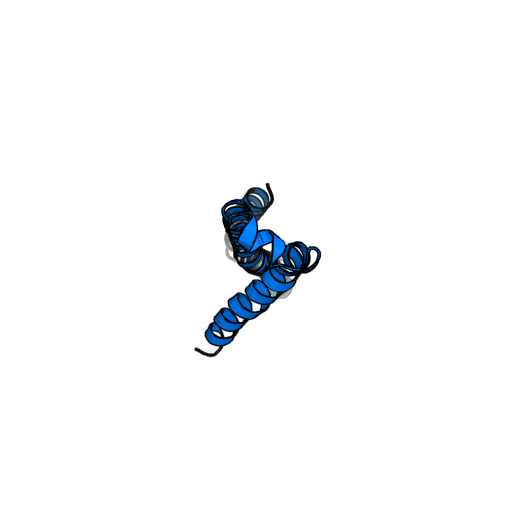 78.62 95 GLU A CA 1
ATOM 756 C C . GLU A 1 95 ? -28.923 -5.273 38.566 1.00 78.62 95 GLU A C 1
ATOM 758 O O . GLU A 1 95 ? -28.491 -6.381 38.877 1.00 78.62 95 GLU A O 1
ATOM 763 N N . SER A 1 96 ? -28.853 -4.828 37.309 1.00 71.06 96 SER A N 1
ATOM 764 C CA . SER A 1 96 ? -28.259 -5.610 36.221 1.00 71.06 96 SER A CA 1
ATOM 765 C C . SER A 1 96 ? -26.731 -5.654 36.307 1.00 71.06 96 SER A C 1
ATOM 767 O O . SER A 1 96 ? -26.128 -6.587 35.778 1.00 71.06 96 SER A O 1
ATOM 769 N N . ARG A 1 97 ? -26.089 -4.665 36.944 1.00 72.62 97 ARG A N 1
ATOM 770 C CA . ARG A 1 97 ? -24.629 -4.627 37.116 1.00 72.62 97 ARG A CA 1
ATOM 771 C C . ARG A 1 97 ? -24.153 -5.495 38.270 1.00 72.62 97 ARG A C 1
ATOM 773 O O . ARG A 1 97 ? -23.103 -6.110 38.141 1.00 72.62 97 ARG A O 1
ATOM 780 N N . THR A 1 98 ? -24.909 -5.573 39.363 1.00 75.06 98 THR A N 1
ATOM 781 C CA . THR A 1 98 ? -24.604 -6.470 40.491 1.00 75.06 98 THR A CA 1
ATOM 782 C C . THR A 1 98 ? -24.826 -7.942 40.154 1.00 75.06 98 THR A C 1
ATOM 784 O O . THR A 1 98 ? -24.167 -8.794 40.743 1.00 75.06 98 THR A O 1
ATOM 787 N N . ALA A 1 99 ? -25.691 -8.251 39.181 1.00 80.50 99 ALA A N 1
ATOM 788 C CA . ALA A 1 99 ? -25.858 -9.607 38.654 1.00 80.50 99 ALA A CA 1
ATOM 789 C C . ALA A 1 99 ? -24.651 -10.095 37.824 1.00 80.50 99 ALA A C 1
ATOM 791 O O . ALA A 1 99 ? -24.472 -11.298 37.632 1.00 80.50 99 ALA A O 1
ATOM 792 N N . LEU A 1 100 ? -23.815 -9.177 37.325 1.00 76.12 100 LEU A N 1
ATOM 793 C CA . LEU A 1 100 ? -22.645 -9.498 36.513 1.00 76.12 100 LEU A CA 1
ATOM 794 C C . LEU A 1 100 ? -21.392 -9.638 37.382 1.00 76.12 100 LEU A C 1
ATOM 796 O O . LEU A 1 100 ? -21.122 -8.840 38.278 1.00 76.12 100 LEU A O 1
ATOM 800 N N . ARG A 1 101 ? -20.570 -10.647 37.075 1.00 78.88 101 ARG A N 1
ATOM 801 C CA . ARG A 1 101 ? -19.290 -10.862 37.759 1.00 78.88 101 ARG A CA 1
ATOM 802 C C . ARG A 1 101 ? -18.343 -9.686 37.447 1.00 78.88 101 ARG A C 1
ATOM 804 O O . ARG A 1 101 ? -18.109 -9.431 36.267 1.00 78.88 101 ARG A O 1
ATOM 811 N N . PRO A 1 102 ? -17.723 -9.021 38.441 1.00 70.56 102 PRO A N 1
ATOM 812 C CA . PRO A 1 102 ? -16.933 -7.801 38.215 1.00 70.56 102 PRO A CA 1
ATOM 813 C C . PRO A 1 102 ? -15.795 -7.939 37.187 1.00 70.56 102 PRO A C 1
ATOM 815 O O . PRO A 1 102 ? -15.432 -6.967 36.534 1.00 70.56 102 PRO A O 1
ATOM 818 N N . GLY A 1 103 ? -15.247 -9.149 37.016 1.00 76.25 103 GLY A N 1
ATOM 819 C CA . GLY A 1 103 ? -14.159 -9.425 36.072 1.00 76.25 103 GLY A CA 1
ATOM 820 C C . GLY A 1 103 ? -14.586 -9.820 34.654 1.00 76.25 103 GLY A C 1
ATOM 821 O O . GLY A 1 103 ? -13.743 -9.798 33.763 1.00 76.25 103 GLY A O 1
ATOM 822 N N . ILE A 1 104 ? -15.858 -10.173 34.416 1.00 79.19 104 ILE A N 1
ATOM 823 C CA . ILE A 1 104 ? -16.280 -10.698 33.103 1.00 79.19 104 ILE A CA 1
ATOM 824 C C . ILE A 1 104 ? -16.430 -9.584 32.065 1.00 79.19 104 ILE A C 1
ATOM 826 O O . ILE A 1 104 ? -16.085 -9.757 30.908 1.00 79.19 104 ILE A O 1
ATOM 830 N N . VAL A 1 105 ? -16.872 -8.400 32.490 1.00 78.94 105 VAL A N 1
ATOM 831 C CA . VAL A 1 105 ? -17.139 -7.262 31.601 1.00 78.94 105 VAL A CA 1
ATOM 832 C C . VAL A 1 105 ? -15.871 -6.717 30.932 1.00 78.94 105 VAL A C 1
ATOM 834 O O . VAL A 1 105 ? -15.865 -6.614 29.706 1.00 78.94 105 VAL A O 1
ATOM 837 N N . PRO A 1 106 ? -14.789 -6.377 31.664 1.00 79.00 106 PRO A N 1
ATOM 838 C CA . PRO A 1 106 ? -13.557 -5.938 31.015 1.00 79.00 106 PRO A CA 1
ATOM 839 C C . PRO A 1 106 ? -12.960 -7.038 30.131 1.00 79.00 106 PRO A C 1
ATOM 841 O O . PRO A 1 106 ? -12.535 -6.727 29.025 1.00 79.00 106 PRO A O 1
ATOM 844 N N . MET A 1 107 ? -13.018 -8.308 30.556 1.00 82.25 107 MET A N 1
ATOM 845 C CA . MET A 1 107 ? -12.537 -9.448 29.767 1.00 82.25 107 MET A CA 1
ATOM 846 C C . MET A 1 107 ? -13.303 -9.597 28.444 1.00 82.25 107 MET A C 1
ATOM 848 O O . MET A 1 107 ? -12.673 -9.723 27.398 1.00 82.25 107 MET A O 1
ATOM 852 N N . SER A 1 108 ? -14.634 -9.491 28.460 1.00 76.88 108 SER A N 1
ATOM 853 C CA . SER A 1 108 ? -15.451 -9.587 27.246 1.00 76.88 108 SER A CA 1
ATOM 854 C C . SER A 1 108 ? -15.299 -8.395 26.304 1.00 76.88 108 SER A C 1
ATOM 856 O O . SER A 1 108 ? -15.423 -8.534 25.090 1.00 76.88 108 SER A O 1
ATOM 858 N N . ILE A 1 109 ? -15.002 -7.208 26.835 1.00 80.00 109 ILE A N 1
ATOM 859 C CA . ILE A 1 109 ? -14.752 -6.025 26.004 1.00 80.00 109 ILE A CA 1
ATOM 860 C C . ILE A 1 109 ? -13.363 -6.094 25.358 1.00 80.00 109 ILE A C 1
ATOM 862 O O . ILE A 1 109 ? -13.208 -5.674 24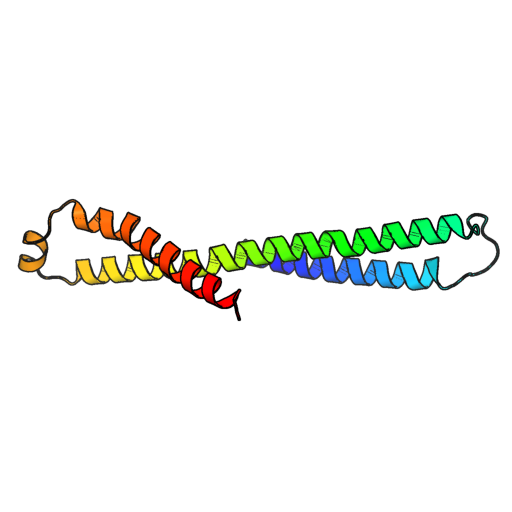.212 1.00 80.00 109 ILE A O 1
ATOM 866 N N . THR A 1 110 ? -12.343 -6.600 26.055 1.00 80.12 110 THR A N 1
ATOM 867 C CA . THR A 1 110 ? -10.980 -6.635 25.509 1.00 80.12 110 THR A CA 1
ATOM 868 C C . THR A 1 110 ? -10.703 -7.882 24.680 1.00 80.12 110 THR A C 1
ATOM 870 O O . THR A 1 110 ? -10.243 -7.732 23.555 1.00 80.12 110 THR A O 1
ATOM 873 N N . ASN A 1 111 ? -11.007 -9.077 25.195 1.00 78.31 111 ASN A N 1
ATOM 874 C CA . ASN A 1 111 ? -10.663 -10.346 24.546 1.00 78.31 111 ASN A CA 1
ATOM 875 C C . ASN A 1 111 ? -11.787 -10.835 23.624 1.00 78.31 111 ASN A C 1
ATOM 877 O O . ASN A 1 111 ? -11.557 -11.002 22.431 1.00 78.31 111 ASN A O 1
ATOM 881 N N . ASP A 1 112 ? -13.021 -10.978 24.124 1.00 77.12 112 ASP A N 1
ATOM 882 C CA . ASP A 1 112 ? -14.099 -11.591 23.325 1.00 77.12 112 ASP A CA 1
ATOM 883 C C . ASP A 1 112 ? -14.477 -10.728 22.107 1.00 77.12 112 ASP A C 1
ATOM 885 O O . ASP A 1 112 ? -14.773 -11.242 21.029 1.00 77.12 112 ASP A O 1
ATOM 889 N N . ALA A 1 113 ? -14.433 -9.397 22.240 1.00 74.31 113 ALA A N 1
ATOM 890 C CA . ALA A 1 113 ? -14.653 -8.485 21.117 1.00 74.31 113 ALA A CA 1
ATOM 891 C C . ALA A 1 113 ? -13.521 -8.538 20.074 1.00 74.31 113 ALA A C 1
ATOM 893 O O . ALA A 1 113 ? -13.767 -8.306 18.889 1.00 74.31 113 ALA A O 1
ATOM 894 N N . GLU A 1 114 ? -12.285 -8.824 20.492 1.00 73.56 114 GLU A N 1
ATOM 895 C CA . GLU A 1 114 ? -11.150 -8.992 19.584 1.00 73.56 114 GLU A CA 1
ATOM 896 C C . GLU A 1 114 ? -11.260 -10.307 18.808 1.00 73.56 114 GLU A C 1
ATOM 898 O O . GLU A 1 114 ? -11.160 -10.295 17.576 1.00 73.56 114 GLU A O 1
ATOM 903 N N . ASP A 1 115 ? -11.560 -11.399 19.507 1.00 75.12 115 ASP A N 1
ATOM 904 C CA . ASP A 1 115 ? -11.762 -12.719 18.911 1.00 75.12 115 ASP A CA 1
ATOM 905 C C . ASP A 1 115 ? -12.966 -12.735 17.965 1.00 75.12 115 ASP A C 1
ATOM 907 O O . ASP A 1 115 ? -12.886 -13.297 16.872 1.00 75.12 115 ASP A O 1
ATOM 911 N N . LEU A 1 116 ? -14.056 -12.039 18.310 1.00 75.31 116 LEU A N 1
ATOM 912 C CA . LEU A 1 116 ? -15.241 -11.944 17.458 1.00 75.31 116 LEU A CA 1
ATOM 913 C C . LEU A 1 116 ? -14.966 -11.192 16.151 1.00 75.31 116 LEU A C 1
ATOM 915 O O . LEU A 1 116 ? -15.426 -11.612 15.089 1.00 75.31 116 LEU A O 1
ATOM 919 N N . VAL A 1 117 ? -14.223 -10.081 16.195 1.00 70.62 117 VAL A N 1
ATOM 920 C CA . VAL A 1 117 ? -13.907 -9.327 14.972 1.00 70.62 117 VAL A CA 1
ATOM 921 C C . VAL A 1 117 ? -12.876 -10.070 14.127 1.00 70.62 117 VAL A C 1
ATOM 923 O O . VAL A 1 117 ? -13.012 -10.095 12.906 1.00 70.62 117 VAL A O 1
ATOM 926 N N . ASN A 1 118 ? -11.883 -10.712 14.746 1.00 68.00 118 ASN A N 1
ATOM 927 C CA . ASN A 1 118 ? -10.922 -11.541 14.020 1.00 68.00 118 ASN A CA 1
ATOM 928 C C . ASN A 1 118 ? -11.588 -12.738 13.355 1.00 68.00 118 ASN A C 1
ATOM 930 O O . ASN A 1 118 ? -11.418 -12.930 12.155 1.00 68.00 118 ASN A O 1
ATOM 934 N N . GLY A 1 119 ? -12.389 -13.494 14.102 1.00 67.19 119 GLY A N 1
ATOM 935 C CA . GLY A 1 119 ? -13.108 -14.648 13.578 1.00 67.19 119 GLY A CA 1
ATOM 936 C C . GLY A 1 119 ? -14.147 -14.260 12.527 1.00 67.19 119 GLY A C 1
ATOM 937 O O . GLY A 1 119 ? -14.221 -14.893 11.481 1.00 67.19 119 GLY A O 1
ATOM 938 N N . GLY A 1 120 ? -14.915 -13.192 12.758 1.00 67.00 120 GLY A N 1
ATOM 939 C CA . GLY A 1 120 ? -15.995 -12.774 11.861 1.00 67.00 120 GLY A CA 1
ATOM 940 C C . GLY A 1 120 ? -15.510 -12.115 10.570 1.00 67.00 120 GLY A C 1
ATOM 941 O O . GLY A 1 120 ? -15.945 -12.492 9.484 1.00 67.00 120 GLY A O 1
ATOM 942 N N . VAL A 1 121 ? -14.592 -11.147 10.660 1.00 63.50 121 VAL A N 1
ATOM 943 C CA . VAL A 1 121 ? -14.092 -10.432 9.474 1.00 63.50 121 VAL A CA 1
ATOM 944 C C . VAL A 1 121 ? -13.228 -11.359 8.622 1.00 63.50 121 VAL A C 1
ATOM 946 O O . VAL A 1 121 ? -13.417 -11.400 7.407 1.00 63.50 121 VAL A O 1
ATOM 949 N N . MET A 1 122 ? -12.338 -12.156 9.227 1.00 62.81 122 MET A N 1
ATOM 950 C CA . MET A 1 122 ? -11.524 -13.092 8.445 1.00 62.81 122 MET A CA 1
ATOM 951 C C . MET A 1 122 ? -12.351 -14.225 7.830 1.00 62.81 122 MET A C 1
ATOM 953 O O . MET A 1 122 ? -12.048 -14.629 6.712 1.00 62.81 122 MET A O 1
ATOM 957 N N . ALA A 1 123 ? -13.421 -14.698 8.484 1.00 62.53 123 ALA A N 1
ATOM 958 C CA . ALA A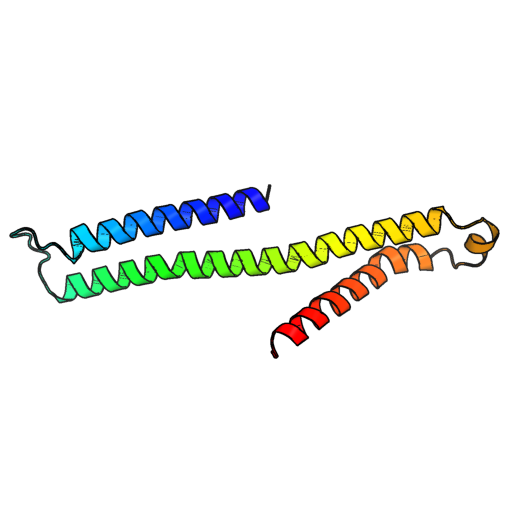 1 123 ? -14.307 -15.702 7.891 1.00 62.53 123 ALA A CA 1
ATOM 959 C C . ALA A 1 123 ? -15.032 -15.179 6.640 1.00 62.53 123 ALA A C 1
ATOM 961 O O . ALA A 1 123 ? -15.098 -15.884 5.636 1.00 62.53 123 ALA A O 1
ATOM 962 N N . ILE A 1 124 ? -15.528 -13.937 6.660 1.00 65.19 124 ILE A N 1
ATOM 963 C CA . ILE A 1 124 ? -16.209 -13.333 5.501 1.00 65.19 124 ILE A CA 1
ATOM 964 C C . ILE A 1 124 ? -15.246 -13.183 4.311 1.00 65.19 124 ILE A C 1
ATOM 966 O O . ILE A 1 124 ? -15.613 -13.492 3.179 1.00 65.19 124 ILE A O 1
ATOM 970 N N . PHE A 1 125 ? -13.998 -12.768 4.551 1.00 60.44 125 PHE A N 1
ATOM 971 C CA . PHE A 1 125 ? -12.992 -12.676 3.487 1.00 60.44 125 PHE A CA 1
ATOM 972 C C . PHE A 1 125 ? -12.476 -14.045 3.019 1.00 60.44 125 PHE A C 1
ATOM 974 O O . PHE A 1 125 ? -12.212 -14.207 1.830 1.00 60.44 125 PHE A O 1
ATOM 981 N N . GLY A 1 126 ? -12.401 -15.043 3.906 1.00 59.06 126 GLY A N 1
ATOM 982 C CA . GLY A 1 126 ? -12.098 -16.430 3.536 1.00 59.06 126 GLY A CA 1
ATOM 983 C C . GLY A 1 126 ? -13.148 -17.033 2.597 1.00 59.06 126 GLY A C 1
ATOM 984 O O . GLY A 1 126 ? -12.797 -17.739 1.657 1.00 59.06 126 GLY A O 1
ATOM 985 N N . PHE A 1 127 ? -14.425 -16.680 2.776 1.00 55.47 127 PHE A N 1
ATOM 986 C CA . PHE A 1 127 ? -15.482 -17.018 1.815 1.00 55.47 127 PHE A CA 1
ATOM 987 C C . PHE A 1 127 ? -15.326 -16.283 0.474 1.00 55.47 127 PHE A C 1
ATOM 989 O O . PHE A 1 127 ? -15.592 -16.866 -0.573 1.00 55.47 127 PHE A O 1
ATOM 996 N N . GLY A 1 128 ? -14.857 -15.032 0.486 1.00 53.38 128 GLY A N 1
ATOM 997 C CA . GLY A 1 128 ? -14.622 -14.239 -0.727 1.00 53.38 128 GLY A CA 1
ATOM 998 C C . GLY A 1 128 ? -13.444 -14.704 -1.594 1.00 53.38 128 GLY A C 1
ATOM 999 O O . GLY A 1 128 ? -13.391 -14.334 -2.758 1.00 53.38 128 GLY A O 1
ATOM 1000 N N . GLN A 1 129 ? -12.517 -15.513 -1.066 1.00 49.41 129 GLN A N 1
ATOM 1001 C CA . GLN A 1 129 ? -11.432 -16.127 -1.852 1.00 49.41 129 GLN A CA 1
ATOM 1002 C C . GLN A 1 129 ? -11.848 -17.420 -2.580 1.00 49.41 129 GLN A C 1
ATOM 1004 O O . GLN A 1 129 ? -11.082 -17.921 -3.400 1.00 49.41 129 GLN A O 1
ATOM 1009 N N . HIS A 1 130 ? -13.031 -17.966 -2.277 1.00 47.62 130 HIS A N 1
ATOM 1010 C CA . HIS A 1 130 ? -13.566 -19.201 -2.865 1.00 47.62 130 HIS A CA 1
ATOM 1011 C C . HIS A 1 130 ? -14.673 -18.967 -3.914 1.00 47.62 130 HIS A C 1
ATOM 1013 O O . HIS A 1 130 ? -15.295 -19.931 -4.366 1.00 47.62 130 HIS A O 1
ATOM 1019 N N . LEU A 1 131 ? -14.905 -17.706 -4.292 1.00 42.28 131 LEU A N 1
ATOM 1020 C CA . LEU A 1 131 ? -15.833 -17.245 -5.331 1.00 42.28 131 LEU A CA 1
ATOM 1021 C C . LEU A 1 131 ? -15.040 -16.683 -6.514 1.00 42.28 131 LEU A C 1
ATOM 1023 O O . LEU A 1 131 ? -15.451 -16.959 -7.661 1.00 42.28 131 LEU A O 1
#

Secondary structure (DSSP, 8-state):
-HHHHHHHHHHHHHHHHHHHHHHIIIIII---S--TT--HHHHHHHHHHHHHHHHHHHHHHHHHHHHHHHHHHHHHHHHHHHHHHHHHHHHS-HHHHHTS-TTHHHHIIIIIHHHHHHHHHHHHHHHHT--

Sequence (131 aa):
MKMILIEQCHNLNFFLRLCLTVFLIDVVLTPHGGKPWSTEEDRFRALLVVAVLQLLPLIALHYCDFQVLMLGVAGHSRKTLQRALLAKFLSYGIESRTALRPGIVPMSITNDAEDLVNGGVMAIFGFGQHL

Radius of gyration: 26.89 Å; chains: 1; bounding box: 59×29×75 Å

Foldseek 3Di:
DLVVVLVVLVVVLVVLVVVLVVCCCPPQVDPDDDDPCPDVVSSVVVVVVSVVVNVVSVVVSVVVVVVCVVCVQLVVQLVVQLVVLVVVLVPDDPVVVVVDDPPVSVCCSPPVSSVCSCVVVVVVVVVVVVD